Protein AF-M2SMY7-F1 (afdb_monomer_lite)

Secondary structure (DSSP, 8-state):
-HHHHHHHHHHHHHHHH--BTTB--HHHHHHHT-STT---HHHHHHHHHHHHHHHHHHHHHHHHHHHHHHHH-HHHHHHHHHHHHHH-SSGGG-SHHHHHHHHHHS-----SSSS--

Radius of gyration: 19.94 Å; chains: 1; bounding box: 42×36×54 Å

Organism: Cochliobolus sativus (strain ND90Pr / ATCC 201652) (NCBI:txid665912)

pLDDT: mean 74.32, std 12.02, range [38.72, 89.69]

Foldseek 3Di:
DVLLVVLLVVLVVVVVVADDPPDDDPSNVQVVPPDPDGDDSVRSSVVSSVCVCVVCVVVVVVVVVVVVVCVVPVVNVVVVVVLVCVQDVDPVCPDPPNVVVSVVPPDPPPPPDPPDD

Structure (mmCIF, N/CA/C/O backbone):
data_AF-M2SMY7-F1
#
_entry.id   AF-M2SMY7-F1
#
loop_
_atom_site.group_PDB
_atom_site.id
_atom_site.type_symbol
_atom_site.label_atom_id
_atom_site.label_alt_id
_atom_site.label_comp_id
_atom_site.label_asym_id
_atom_site.label_entity_id
_atom_site.label_seq_id
_atom_site.pdbx_PDB_ins_code
_atom_site.Cartn_x
_atom_site.Cartn_y
_atom_site.Cartn_z
_atom_site.occupancy
_atom_site.B_iso_or_equiv
_atom_site.auth_seq_id
_atom_site.auth_comp_id
_atom_site.auth_asym_id
_atom_site.auth_atom_id
_atom_site.pdbx_PDB_model_num
ATOM 1 N N . MET A 1 1 ? 12.663 -16.767 -5.577 1.00 52.69 1 MET A N 1
ATOM 2 C CA . MET A 1 1 ? 12.369 -17.073 -6.997 1.00 52.69 1 MET A CA 1
ATOM 3 C C . MET A 1 1 ? 10.918 -16.789 -7.395 1.00 52.69 1 MET A C 1
ATOM 5 O O . MET A 1 1 ? 10.723 -16.161 -8.422 1.00 52.69 1 MET A O 1
ATOM 9 N N . GLN A 1 2 ? 9.895 -17.175 -6.614 1.00 60.94 2 GLN A N 1
ATOM 10 C CA . GLN A 1 2 ? 8.481 -17.024 -7.023 1.00 60.94 2 GLN A CA 1
ATOM 11 C C . GLN A 1 2 ? 8.014 -15.564 -7.227 1.00 60.94 2 GLN A C 1
ATOM 13 O O . GLN A 1 2 ? 7.256 -15.292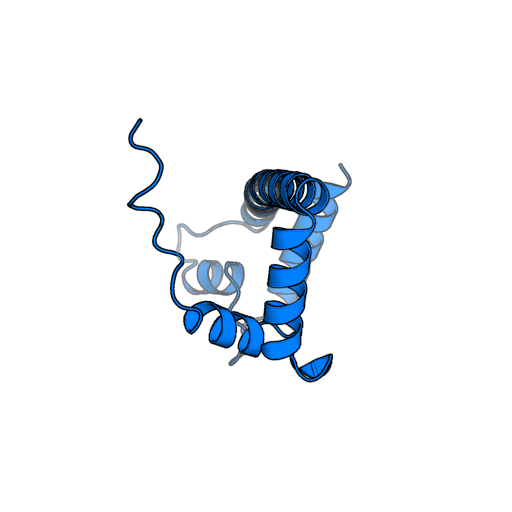 -8.152 1.00 60.94 2 GLN A O 1
ATOM 18 N N . HIS A 1 3 ? 8.504 -14.613 -6.422 1.00 62.19 3 HIS A N 1
ATOM 19 C CA . HIS A 1 3 ? 8.121 -13.197 -6.533 1.00 62.19 3 HIS A CA 1
ATOM 20 C C . HIS A 1 3 ? 8.672 -12.490 -7.782 1.00 62.19 3 HIS A C 1
ATOM 22 O O . HIS A 1 3 ? 7.976 -11.647 -8.339 1.00 62.19 3 HIS A O 1
ATOM 28 N N . ILE A 1 4 ? 9.868 -12.868 -8.249 1.00 69.56 4 ILE A N 1
ATOM 29 C CA . ILE A 1 4 ? 10.507 -12.275 -9.439 1.00 69.56 4 ILE A CA 1
ATOM 30 C C . ILE A 1 4 ? 9.758 -12.695 -10.712 1.00 69.56 4 ILE A C 1
ATOM 32 O O . ILE A 1 4 ? 9.469 -11.871 -11.574 1.00 69.56 4 ILE A O 1
ATOM 36 N N . ASN A 1 5 ? 9.346 -13.962 -10.796 1.00 74.19 5 ASN A N 1
ATOM 37 C CA . ASN A 1 5 ? 8.578 -14.447 -11.945 1.00 74.19 5 ASN A CA 1
ATOM 38 C C . ASN A 1 5 ? 7.194 -13.782 -12.031 1.00 74.19 5 ASN A C 1
ATOM 40 O O . ASN A 1 5 ? 6.736 -13.447 -13.118 1.00 74.19 5 ASN A O 1
ATOM 44 N N . LEU A 1 6 ? 6.541 -13.542 -10.888 1.00 76.06 6 LEU A N 1
ATOM 45 C CA . LEU A 1 6 ? 5.250 -12.847 -10.837 1.00 76.06 6 LEU A CA 1
ATOM 46 C C . LEU A 1 6 ? 5.367 -11.359 -11.197 1.00 76.06 6 LEU A C 1
ATOM 48 O O . LEU A 1 6 ? 4.448 -10.807 -11.805 1.00 76.06 6 LEU A O 1
ATOM 52 N N . SER A 1 7 ? 6.463 -10.690 -10.821 1.00 76.38 7 SER A N 1
ATOM 53 C CA . SER A 1 7 ? 6.705 -9.304 -11.233 1.00 76.38 7 SER A CA 1
ATOM 54 C C . SER A 1 7 ? 6.986 -9.211 -12.731 1.00 76.38 7 SER A C 1
ATOM 56 O O . SER A 1 7 ? 6.405 -8.348 -13.387 1.00 76.38 7 SER A O 1
ATOM 58 N N . ALA A 1 8 ? 7.771 -10.141 -13.283 1.00 80.19 8 ALA A N 1
ATOM 59 C CA . ALA A 1 8 ? 8.037 -10.211 -14.717 1.00 80.19 8 ALA A CA 1
ATOM 60 C C . ALA A 1 8 ? 6.762 -10.480 -15.532 1.00 80.19 8 ALA A C 1
ATOM 62 O O . ALA A 1 8 ? 6.457 -9.763 -16.484 1.00 80.19 8 ALA A O 1
ATOM 63 N N . GLU A 1 9 ? 5.925 -11.424 -15.092 1.00 82.81 9 GLU A N 1
ATOM 64 C CA . GLU A 1 9 ? 4.642 -11.712 -15.742 1.00 82.81 9 GLU A CA 1
ATOM 65 C C . GLU A 1 9 ? 3.722 -10.477 -15.782 1.00 82.81 9 GLU A C 1
ATOM 67 O O . GLU A 1 9 ? 3.039 -10.231 -16.779 1.00 82.81 9 GLU A O 1
ATOM 72 N N . LYS A 1 10 ? 3.709 -9.664 -14.718 1.00 79.56 10 LYS A N 1
ATOM 73 C CA . LYS A 1 10 ? 2.937 -8.412 -14.680 1.00 79.56 10 LYS A CA 1
ATOM 74 C C . LYS A 1 10 ? 3.485 -7.365 -15.648 1.00 79.56 10 LYS A C 1
ATOM 76 O O . LYS A 1 10 ? 2.683 -6.716 -16.317 1.00 79.56 10 LYS A O 1
ATOM 81 N N . VAL A 1 11 ? 4.809 -7.225 -15.755 1.00 81.56 11 VAL A N 1
ATOM 82 C CA . VAL A 1 11 ? 5.452 -6.329 -16.732 1.00 81.56 11 VAL A CA 1
ATOM 83 C C . VAL A 1 11 ? 5.084 -6.752 -18.152 1.00 81.56 11 VAL A C 1
ATOM 85 O O . VAL A 1 11 ? 4.581 -5.931 -18.916 1.00 81.56 11 VAL A O 1
ATOM 88 N N . HIS A 1 12 ? 5.208 -8.038 -18.487 1.00 83.31 12 HIS A N 1
ATOM 89 C CA . HIS A 1 12 ? 4.820 -8.541 -19.805 1.00 83.31 12 HIS A CA 1
ATOM 90 C C . HIS A 1 12 ? 3.334 -8.342 -20.112 1.00 83.31 12 HIS A C 1
ATOM 92 O O . HIS A 1 12 ? 2.994 -7.963 -21.229 1.00 83.31 12 HIS A O 1
ATOM 98 N N . LYS A 1 13 ? 2.436 -8.547 -19.140 1.00 82.06 13 LYS A N 1
ATOM 99 C CA . LYS A 1 13 ? 1.000 -8.270 -19.323 1.00 82.06 13 LYS A CA 1
ATOM 100 C C . LYS A 1 13 ? 0.728 -6.790 -19.586 1.00 82.06 13 LYS A C 1
ATOM 102 O O . LYS A 1 13 ? -0.100 -6.479 -20.437 1.00 82.06 13 LYS A O 1
ATOM 107 N N . CYS A 1 14 ? 1.418 -5.889 -18.887 1.00 75.31 14 CYS A N 1
ATOM 108 C CA . CYS A 1 14 ? 1.326 -4.449 -19.136 1.00 75.31 14 CYS A CA 1
ATOM 109 C C . CYS A 1 14 ? 1.834 -4.084 -20.536 1.00 75.31 14 CYS A C 1
ATOM 111 O O . CYS A 1 14 ? 1.150 -3.363 -21.257 1.00 75.31 14 CYS A O 1
ATOM 113 N N . LEU A 1 15 ? 2.975 -4.640 -20.948 1.00 78.69 15 LEU A N 1
ATOM 114 C CA . LEU A 1 15 ? 3.544 -4.444 -22.284 1.00 78.69 15 LEU A CA 1
ATOM 115 C C . LEU A 1 15 ? 2.614 -4.960 -23.391 1.00 78.69 15 LEU A C 1
ATOM 117 O O . LEU A 1 15 ? 2.361 -4.258 -24.366 1.00 78.69 15 LEU A O 1
ATOM 121 N N . ALA A 1 16 ? 2.063 -6.164 -23.221 1.00 80.75 16 ALA A N 1
ATOM 122 C CA . ALA A 1 16 ? 1.160 -6.787 -24.185 1.00 80.75 16 ALA A CA 1
ATOM 123 C C . ALA A 1 16 ? -0.193 -6.064 -24.298 1.00 80.75 16 ALA A C 1
ATOM 125 O O . ALA A 1 16 ? -0.818 -6.096 -25.356 1.00 80.75 16 ALA A O 1
ATOM 126 N N . ALA A 1 17 ? -0.653 -5.408 -23.226 1.00 75.25 17 ALA A N 1
ATOM 127 C CA . ALA A 1 17 ? -1.888 -4.625 -23.233 1.00 75.25 17 ALA A CA 1
ATOM 128 C C . ALA A 1 17 ? -1.779 -3.326 -24.056 1.00 75.25 17 ALA A C 1
ATOM 130 O O . ALA A 1 17 ? -2.815 -2.784 -24.456 1.00 75.25 17 ALA A O 1
ATOM 131 N N . GLY A 1 18 ? -0.551 -2.861 -24.321 1.00 69.38 18 GLY A N 1
ATOM 132 C CA . GLY A 1 18 ? -0.258 -1.676 -25.121 1.00 69.38 18 GLY A CA 1
ATOM 133 C C . GLY A 1 18 ? -0.790 -0.371 -24.523 1.00 69.38 18 GLY A C 1
ATOM 134 O O . GLY A 1 18 ? -1.280 -0.309 -23.394 1.00 69.38 18 GLY A O 1
ATOM 135 N N . GLU A 1 19 ? -0.697 0.704 -25.303 1.00 67.81 19 GLU A N 1
ATOM 136 C CA . GLU A 1 19 ? -1.199 2.011 -24.895 1.00 67.81 19 GLU A CA 1
ATOM 137 C C . GLU A 1 19 ? -2.729 2.077 -25.001 1.00 67.81 19 GLU A C 1
ATOM 139 O O . GLU A 1 19 ? -3.301 2.039 -26.090 1.00 67.81 19 GLU A O 1
ATOM 144 N N . GLN A 1 20 ? -3.405 2.216 -23.859 1.00 68.31 20 GLN A N 1
ATOM 145 C CA . GLN A 1 20 ? -4.861 2.320 -23.797 1.00 68.31 20 GLN A CA 1
ATOM 146 C C . GLN A 1 20 ? -5.293 3.725 -23.369 1.00 68.31 20 GLN A C 1
ATOM 148 O O . GLN A 1 20 ? -4.785 4.280 -22.395 1.00 68.31 20 GLN A O 1
ATOM 153 N N . ARG A 1 21 ? -6.307 4.282 -24.049 1.00 60.97 21 ARG A N 1
ATOM 154 C CA . ARG A 1 21 ? -6.814 5.658 -23.844 1.00 60.97 21 ARG A CA 1
ATOM 155 C C . ARG A 1 21 ? -7.246 5.978 -22.402 1.00 60.97 21 ARG A C 1
ATOM 157 O O . ARG A 1 21 ? -7.267 7.143 -22.025 1.00 60.97 21 ARG A O 1
ATOM 164 N N . HIS A 1 22 ? -7.573 4.959 -21.604 1.00 62.75 22 HIS A N 1
ATOM 165 C CA . HIS A 1 22 ? -8.012 5.090 -20.207 1.00 62.75 22 HIS A CA 1
ATOM 166 C C . HIS A 1 22 ? -7.169 4.288 -19.204 1.00 62.75 22 HIS A C 1
ATOM 168 O O . HIS A 1 22 ? -7.535 4.197 -18.036 1.00 62.75 22 HIS A O 1
ATOM 174 N N . ARG A 1 23 ? -6.044 3.709 -19.637 1.00 61.41 23 ARG A N 1
ATOM 175 C CA . ARG A 1 23 ? -5.135 2.955 -18.770 1.00 61.41 23 ARG A CA 1
ATOM 176 C C . ARG A 1 23 ? -3.703 3.289 -19.161 1.00 61.41 23 ARG A C 1
ATOM 178 O O . ARG A 1 23 ? -3.120 2.645 -20.027 1.00 61.41 23 ARG A O 1
ATOM 185 N N . SER A 1 24 ? -3.153 4.308 -18.513 1.00 64.81 24 SER A N 1
ATOM 186 C CA . SER A 1 24 ? -1.722 4.579 -18.518 1.00 64.81 24 SER A CA 1
ATOM 187 C C . SER A 1 24 ? -1.149 4.110 -17.185 1.00 64.81 24 SER A C 1
ATOM 189 O O . SER A 1 24 ? -1.415 4.682 -16.130 1.00 64.81 24 SER A O 1
ATOM 191 N N . ASP A 1 25 ? -0.416 3.003 -17.222 1.00 72.19 25 ASP A N 1
ATOM 192 C CA . ASP A 1 25 ? 0.367 2.561 -16.073 1.00 72.19 25 ASP A CA 1
ATOM 193 C C . ASP A 1 25 ? 1.783 3.157 -16.124 1.00 72.19 25 ASP A C 1
ATOM 195 O O . ASP A 1 25 ? 2.203 3.756 -17.117 1.00 72.19 25 ASP A O 1
ATOM 199 N N . PHE A 1 26 ? 2.514 3.021 -15.018 1.00 75.62 26 PHE A N 1
ATOM 200 C CA . PHE A 1 26 ? 3.883 3.518 -14.872 1.00 75.62 26 PHE A CA 1
ATOM 201 C C . PHE A 1 26 ? 4.805 3.058 -16.015 1.00 75.62 26 PHE A C 1
ATOM 203 O O . PHE A 1 26 ? 5.561 3.857 -16.565 1.00 75.62 26 PHE A O 1
ATOM 210 N N . TRP A 1 27 ? 4.679 1.795 -16.435 1.00 76.44 27 TRP A N 1
ATOM 211 C CA . TRP A 1 27 ? 5.455 1.224 -17.537 1.00 76.44 27 TRP A CA 1
ATOM 212 C C . TRP A 1 27 ? 5.100 1.848 -18.885 1.00 76.44 27 TRP A C 1
ATOM 214 O O . TRP A 1 27 ? 5.997 2.194 -19.647 1.00 76.44 27 TRP A O 1
ATOM 224 N N . THR A 1 28 ? 3.812 2.080 -19.150 1.00 73.56 28 THR A N 1
ATOM 225 C CA . THR A 1 28 ? 3.341 2.784 -20.352 1.00 73.56 28 THR A CA 1
ATOM 226 C C . THR A 1 28 ? 3.970 4.177 -20.446 1.00 73.56 28 THR A C 1
ATOM 228 O O . THR A 1 28 ? 4.387 4.595 -21.522 1.00 73.56 28 THR A O 1
ATOM 231 N N . TYR A 1 29 ? 4.094 4.896 -19.325 1.00 71.88 29 TYR A N 1
ATOM 232 C CA . TYR A 1 29 ? 4.742 6.212 -19.299 1.00 71.88 29 TYR A CA 1
ATOM 233 C C . TYR A 1 29 ? 6.251 6.164 -19.546 1.00 71.88 29 TYR A C 1
ATOM 235 O O . TYR A 1 29 ? 6.759 7.021 -20.271 1.00 71.88 29 TYR A O 1
ATOM 243 N N . ILE A 1 30 ? 6.950 5.177 -18.976 1.00 74.06 30 ILE A N 1
ATOM 244 C CA . ILE A 1 30 ? 8.385 4.963 -19.217 1.00 74.06 30 ILE A CA 1
ATOM 245 C C . ILE A 1 30 ? 8.639 4.663 -20.697 1.00 74.06 30 ILE A C 1
ATOM 247 O O . ILE A 1 30 ? 9.545 5.232 -21.297 1.00 74.06 30 ILE A O 1
ATOM 251 N N . LEU A 1 31 ? 7.801 3.824 -21.308 1.00 70.69 31 LEU A N 1
ATOM 252 C CA . LEU A 1 31 ? 7.951 3.419 -22.707 1.00 70.69 31 LEU A CA 1
ATOM 253 C C . LEU A 1 31 ? 7.612 4.537 -23.695 1.00 70.69 31 LEU A C 1
ATOM 255 O O . LEU A 1 31 ? 8.241 4.627 -24.743 1.00 70.69 31 LEU A O 1
ATOM 259 N N . ARG A 1 32 ? 6.659 5.416 -23.357 1.00 69.44 32 ARG A N 1
ATOM 260 C CA . ARG A 1 32 ? 6.314 6.597 -24.171 1.00 69.44 32 ARG A CA 1
ATOM 261 C C . ARG A 1 32 ? 7.465 7.595 -24.336 1.00 69.44 32 ARG A C 1
ATOM 263 O O . ARG A 1 32 ? 7.416 8.394 -25.261 1.00 69.44 32 ARG A O 1
ATOM 270 N N . HIS A 1 33 ? 8.460 7.561 -23.449 1.00 65.81 33 HIS A N 1
ATOM 271 C CA . HIS A 1 33 ? 9.627 8.455 -23.464 1.00 65.81 33 HIS A CA 1
ATOM 272 C C . HIS A 1 33 ? 10.938 7.673 -23.658 1.00 65.81 33 HIS A C 1
ATOM 274 O O . HIS A 1 33 ? 12.003 8.112 -23.225 1.00 65.81 33 HIS A O 1
ATOM 280 N N . ASN A 1 34 ? 10.852 6.482 -24.256 1.00 60.53 34 ASN A N 1
ATOM 281 C CA . ASN A 1 34 ? 11.984 5.589 -24.474 1.00 60.53 34 ASN A CA 1
ATOM 282 C C . ASN A 1 34 ? 12.782 6.007 -25.725 1.00 60.53 34 ASN A C 1
ATOM 284 O O . ASN A 1 34 ? 12.723 5.346 -26.760 1.00 60.53 34 ASN A O 1
ATOM 288 N N . ASP A 1 35 ? 13.494 7.133 -25.619 1.00 69.75 35 ASP A N 1
ATOM 289 C CA . ASP A 1 35 ? 14.550 7.544 -26.558 1.00 69.75 35 ASP A CA 1
ATOM 290 C C . ASP A 1 35 ? 15.849 6.736 -26.284 1.00 69.75 35 ASP A C 1
ATOM 292 O O . ASP A 1 35 ? 15.822 5.761 -25.535 1.00 69.75 35 ASP A O 1
ATOM 296 N N . GLU A 1 36 ? 17.016 7.144 -26.814 1.00 58.28 36 GLU A N 1
ATOM 297 C CA . GLU A 1 36 ? 18.335 6.461 -26.693 1.00 58.28 36 GLU A CA 1
ATOM 298 C C . GLU A 1 36 ? 18.820 6.127 -25.250 1.00 58.28 36 GLU A C 1
ATOM 300 O O . GLU A 1 36 ? 19.902 5.567 -25.075 1.00 58.28 36 GLU A O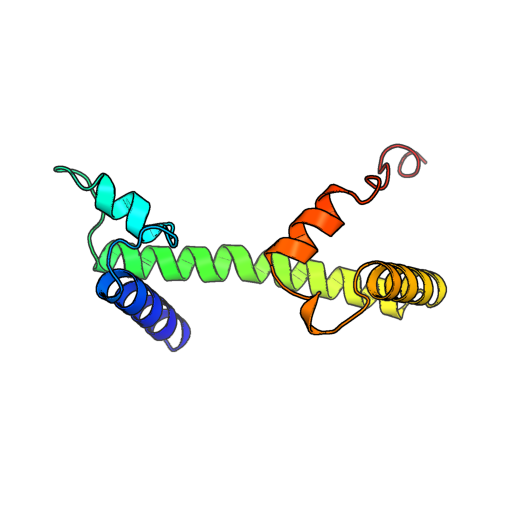 1
ATOM 305 N N . LYS A 1 37 ? 18.050 6.460 -24.204 1.00 61.31 37 LYS A N 1
ATOM 306 C CA . LYS A 1 37 ? 18.342 6.217 -22.778 1.00 61.31 37 LYS A CA 1
ATOM 307 C C . LYS A 1 37 ? 17.214 5.541 -21.984 1.00 61.31 37 LYS A C 1
ATOM 309 O O . LYS A 1 37 ? 17.244 5.607 -20.754 1.00 61.31 37 LYS A O 1
ATOM 314 N N . GLY A 1 38 ? 16.185 4.977 -22.612 1.00 65.88 38 GLY A N 1
ATOM 315 C CA . GLY A 1 38 ? 15.136 4.330 -21.822 1.00 65.88 38 GLY A CA 1
ATOM 316 C C . GLY A 1 38 ? 15.465 2.891 -21.406 1.00 65.88 38 GLY A C 1
ATOM 317 O O . GLY A 1 38 ? 16.522 2.343 -21.709 1.00 65.88 38 GLY A O 1
ATOM 318 N N . MET A 1 39 ? 14.565 2.332 -20.599 1.00 74.06 39 MET A N 1
ATOM 319 C CA . MET A 1 39 ? 14.786 1.127 -19.796 1.00 74.06 39 MET A CA 1
ATOM 320 C C . MET A 1 39 ? 14.523 -0.146 -20.610 1.00 74.06 39 MET A C 1
ATOM 322 O O . MET A 1 39 ? 13.493 -0.241 -21.285 1.00 74.06 39 MET A O 1
ATOM 326 N N . SER A 1 40 ? 15.420 -1.133 -20.532 1.00 81.44 40 SER A N 1
ATOM 327 C CA . SER A 1 40 ? 15.207 -2.441 -21.164 1.00 81.44 40 SER A CA 1
ATOM 328 C C . SER A 1 40 ? 14.113 -3.238 -20.441 1.00 81.44 40 SER A C 1
ATOM 330 O O . SER A 1 40 ? 13.811 -2.988 -19.274 1.00 81.44 40 SER A O 1
ATOM 332 N N . VAL A 1 41 ? 13.523 -4.238 -21.104 1.00 79.44 41 VAL A N 1
ATOM 333 C CA . VAL A 1 41 ? 12.512 -5.106 -20.467 1.00 79.44 41 VAL A CA 1
ATOM 334 C C . VAL A 1 41 ? 13.093 -5.818 -19.239 1.00 79.44 41 VAL A C 1
ATOM 336 O O . VAL A 1 41 ? 12.441 -5.881 -18.204 1.00 79.44 41 VAL A O 1
ATOM 339 N N . GLU A 1 42 ? 14.345 -6.265 -19.305 1.00 80.06 42 GLU A N 1
ATOM 340 C CA . GLU A 1 42 ? 15.039 -6.930 -18.193 1.00 80.06 42 GLU A CA 1
ATOM 341 C C . GLU A 1 42 ? 15.261 -5.975 -17.006 1.00 80.06 42 GLU A C 1
ATOM 343 O O . GLU A 1 42 ? 15.078 -6.346 -15.843 1.00 80.06 42 GLU A O 1
ATOM 348 N N . GLU A 1 43 ? 15.592 -4.711 -17.283 1.00 78.44 43 GLU A N 1
ATOM 349 C CA . GLU A 1 43 ? 15.693 -3.668 -16.260 1.00 78.44 43 GLU A CA 1
ATOM 350 C C . GLU A 1 43 ? 14.323 -3.332 -15.654 1.00 78.44 43 GLU A C 1
ATOM 352 O O . GLU A 1 43 ? 14.216 -3.130 -14.441 1.00 78.44 43 GLU A O 1
ATOM 357 N N . MET A 1 44 ? 13.259 -3.322 -16.464 1.00 80.69 44 MET A N 1
ATOM 358 C CA . MET A 1 44 ? 11.886 -3.140 -15.988 1.00 80.69 44 MET A CA 1
ATOM 359 C C . MET A 1 44 ? 11.464 -4.284 -15.063 1.00 80.69 44 MET A C 1
ATOM 361 O O . MET A 1 44 ? 10.892 -4.027 -14.008 1.00 80.69 44 MET A O 1
ATOM 365 N N . GLU A 1 45 ? 11.763 -5.536 -15.407 1.00 81.62 45 GLU A N 1
ATOM 366 C CA . GLU A 1 45 ? 11.456 -6.703 -14.570 1.00 81.62 45 GLU A CA 1
ATOM 367 C C . GLU A 1 45 ? 12.183 -6.654 -13.222 1.00 81.62 45 GLU A C 1
ATOM 369 O O . GLU A 1 45 ? 11.569 -6.880 -12.171 1.00 81.62 45 GLU A O 1
ATOM 374 N N . SER A 1 46 ? 13.471 -6.300 -13.244 1.00 81.50 46 SER A N 1
ATOM 375 C CA . SER A 1 46 ? 14.278 -6.117 -12.037 1.00 81.50 46 SER A CA 1
ATOM 376 C C . SER A 1 46 ? 13.696 -5.015 -11.143 1.00 81.50 46 SER A C 1
ATOM 378 O O . SER A 1 46 ? 13.387 -5.252 -9.969 1.00 81.50 46 SER A O 1
ATOM 380 N N . ASN A 1 47 ? 13.423 -3.837 -11.713 1.00 80.81 47 ASN A N 1
ATOM 381 C CA . ASN A 1 47 ? 12.868 -2.696 -10.984 1.00 80.81 47 ASN A CA 1
ATOM 382 C C . ASN A 1 47 ? 11.429 -2.946 -10.503 1.00 80.81 47 ASN A C 1
ATOM 384 O O . ASN A 1 47 ? 11.056 -2.504 -9.417 1.00 80.81 47 ASN A O 1
ATOM 388 N N . ALA A 1 48 ? 10.622 -3.704 -11.252 1.00 80.56 48 ALA A N 1
ATOM 389 C CA . ALA A 1 48 ? 9.270 -4.090 -10.850 1.00 80.56 48 ALA A CA 1
ATOM 390 C C . ALA A 1 48 ? 9.270 -4.873 -9.538 1.00 80.56 48 ALA A C 1
ATOM 392 O O . ALA A 1 48 ? 8.431 -4.624 -8.670 1.00 80.56 48 ALA A O 1
ATOM 393 N N . SER A 1 49 ? 10.210 -5.808 -9.385 1.00 79.81 49 SER A N 1
ATOM 394 C CA . SER A 1 49 ? 10.338 -6.589 -8.156 1.00 79.81 49 SER A CA 1
ATOM 395 C C . SER A 1 49 ? 10.655 -5.690 -6.955 1.00 79.81 49 SER A C 1
ATOM 397 O O . SER A 1 49 ? 10.023 -5.825 -5.906 1.00 79.81 49 SER A O 1
ATOM 399 N N . LEU A 1 50 ? 11.540 -4.705 -7.145 1.00 79.00 50 LEU A N 1
ATOM 400 C CA . LEU A 1 50 ? 11.912 -3.736 -6.119 1.00 79.00 50 LEU A CA 1
ATOM 401 C C . LEU A 1 50 ? 10.731 -2.845 -5.720 1.00 79.00 50 LEU A C 1
ATOM 403 O O . LEU A 1 50 ? 10.491 -2.663 -4.531 1.00 79.00 50 LEU A O 1
ATOM 407 N N . PHE A 1 51 ? 9.960 -2.331 -6.682 1.00 77.06 51 PHE A N 1
ATOM 408 C CA . PHE A 1 51 ? 8.783 -1.506 -6.385 1.00 77.06 51 PHE A CA 1
ATOM 409 C C . PHE A 1 51 ? 7.686 -2.285 -5.662 1.00 77.06 51 PHE A C 1
ATOM 411 O O . PHE A 1 51 ? 7.087 -1.775 -4.717 1.00 77.06 51 PHE A O 1
ATOM 418 N N . ILE A 1 52 ? 7.428 -3.526 -6.084 1.00 76.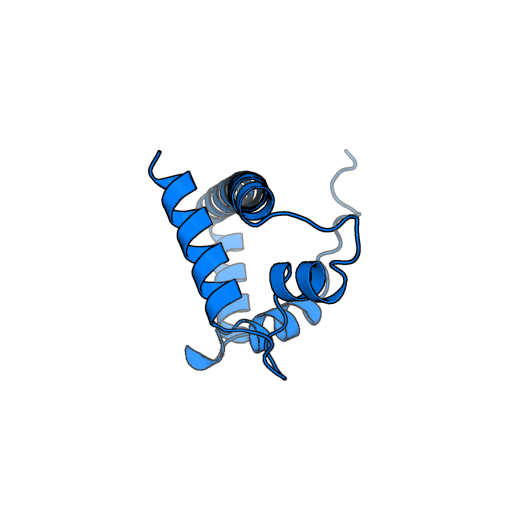94 52 ILE A N 1
ATOM 419 C CA . ILE A 1 52 ? 6.415 -4.372 -5.447 1.00 76.94 52 ILE A CA 1
ATOM 420 C C . ILE A 1 52 ? 6.812 -4.662 -4.000 1.00 76.94 52 ILE A C 1
ATOM 422 O O . ILE A 1 52 ? 5.973 -4.533 -3.112 1.00 76.94 52 ILE A O 1
ATOM 426 N N . ILE A 1 53 ? 8.070 -5.021 -3.745 1.00 74.56 53 ILE A N 1
ATOM 427 C CA . ILE A 1 53 ? 8.549 -5.327 -2.391 1.00 74.56 53 ILE A CA 1
ATOM 428 C C . ILE A 1 53 ? 8.602 -4.053 -1.538 1.00 74.56 53 ILE A C 1
ATOM 430 O O . ILE A 1 53 ? 7.974 -4.004 -0.484 1.00 74.56 53 ILE A O 1
ATOM 434 N N . GLY A 1 54 ? 9.270 -3.003 -2.022 1.00 74.12 54 GLY A N 1
ATOM 435 C CA . GLY A 1 54 ? 9.485 -1.764 -1.271 1.00 74.12 54 GLY A CA 1
ATOM 436 C C . GLY A 1 54 ? 8.197 -1.012 -0.925 1.00 74.12 54 GLY A C 1
ATOM 437 O O . GLY A 1 54 ? 8.116 -0.410 0.145 1.00 74.12 54 GLY A O 1
ATOM 438 N N . GLY A 1 55 ? 7.179 -1.083 -1.789 1.00 66.19 55 GLY A N 1
ATOM 439 C CA . GLY A 1 55 ? 5.854 -0.534 -1.496 1.00 66.19 55 GLY A CA 1
ATOM 440 C C . GLY A 1 55 ? 5.036 -1.423 -0.558 1.00 66.19 55 GLY A C 1
ATOM 441 O O . GLY A 1 55 ? 4.416 -0.934 0.378 1.00 66.19 55 GLY A O 1
ATOM 442 N N . SER A 1 56 ? 5.052 -2.742 -0.763 1.00 72.19 56 SER A N 1
ATOM 443 C CA . SER A 1 56 ? 4.160 -3.635 -0.012 1.00 72.19 56 SER A CA 1
ATOM 444 C C . SER A 1 56 ? 4.613 -3.923 1.415 1.00 72.19 56 SER A C 1
ATOM 446 O O . SER A 1 56 ? 3.763 -4.027 2.294 1.00 72.19 56 SER A O 1
ATOM 448 N N . GLU A 1 57 ? 5.914 -4.053 1.678 1.00 74.62 57 GLU A N 1
ATOM 449 C CA . GLU A 1 57 ? 6.410 -4.443 3.004 1.00 74.62 57 GLU A CA 1
ATOM 450 C C . GLU A 1 57 ? 6.149 -3.355 4.057 1.00 74.62 57 GLU A C 1
ATOM 452 O O . GLU A 1 57 ? 5.659 -3.641 5.157 1.00 74.62 57 GLU A O 1
ATOM 457 N N . SER A 1 58 ? 6.403 -2.095 3.691 1.00 77.12 58 SER A N 1
ATOM 458 C CA . SER A 1 58 ? 6.168 -0.931 4.552 1.00 77.12 58 SER A CA 1
ATOM 459 C C . SER A 1 58 ? 4.674 -0.740 4.837 1.00 77.12 58 SER A C 1
ATOM 461 O O . SER A 1 58 ? 4.276 -0.614 5.999 1.00 77.12 58 SER A O 1
ATOM 463 N N . ASP A 1 59 ? 3.837 -0.804 3.797 1.00 76.69 59 ASP A N 1
ATOM 464 C CA . ASP A 1 59 ? 2.384 -0.643 3.917 1.00 76.69 59 ASP A CA 1
ATOM 465 C C . ASP A 1 59 ? 1.746 -1.799 4.698 1.00 76.69 59 ASP A C 1
ATOM 467 O O . ASP A 1 59 ? 0.900 -1.577 5.566 1.00 76.69 59 ASP A O 1
ATOM 471 N N . ALA A 1 60 ? 2.178 -3.041 4.454 1.00 76.00 60 ALA A N 1
ATOM 472 C CA . ALA A 1 60 ? 1.687 -4.210 5.178 1.00 76.00 60 ALA A CA 1
ATOM 473 C C . ALA A 1 60 ? 2.038 -4.138 6.668 1.00 76.00 60 ALA A C 1
ATOM 475 O O . ALA A 1 60 ? 1.196 -4.439 7.515 1.00 76.00 60 ALA A O 1
ATOM 476 N N . THR A 1 61 ? 3.253 -3.699 7.004 1.00 81.38 61 THR A N 1
ATOM 477 C CA . THR A 1 61 ? 3.674 -3.523 8.400 1.00 81.38 61 THR A CA 1
ATOM 478 C C . THR A 1 61 ? 2.842 -2.449 9.096 1.00 81.38 61 THR A C 1
ATOM 480 O O . THR A 1 61 ? 2.353 -2.670 10.208 1.00 81.38 61 THR A O 1
ATOM 483 N N . ALA A 1 62 ? 2.614 -1.313 8.431 1.00 81.25 62 ALA A N 1
ATOM 484 C CA . ALA A 1 62 ? 1.762 -0.251 8.951 1.00 81.25 62 ALA A CA 1
ATOM 485 C C . ALA A 1 62 ? 0.317 -0.733 9.167 1.00 81.25 62 ALA A C 1
ATOM 487 O O . ALA A 1 62 ? -0.240 -0.536 10.248 1.00 81.25 62 ALA A O 1
ATOM 488 N N . LEU A 1 63 ? -0.271 -1.430 8.189 1.00 83.12 63 LEU A N 1
ATOM 489 C CA . LEU A 1 63 ? -1.618 -2.000 8.293 1.00 83.12 63 LEU A CA 1
ATOM 490 C C . LEU A 1 63 ? -1.729 -3.015 9.434 1.00 83.12 63 LEU A C 1
ATOM 492 O O . LEU A 1 63 ? -2.696 -2.978 10.194 1.00 83.12 63 LEU A O 1
ATOM 496 N N . CYS A 1 64 ? -0.730 -3.880 9.605 1.00 85.19 64 CYS A N 1
ATOM 497 C CA . CYS A 1 64 ? -0.666 -4.805 10.734 1.00 85.19 64 CYS A CA 1
ATOM 498 C C . CYS A 1 64 ? -0.631 -4.058 12.074 1.00 85.19 64 CYS A C 1
ATOM 500 O O . CYS A 1 64 ? -1.363 -4.421 12.997 1.00 85.19 64 CYS A O 1
ATOM 502 N N . GLY A 1 65 ? 0.168 -2.992 12.178 1.00 86.50 65 GLY A N 1
ATOM 503 C CA . GLY A 1 65 ? 0.220 -2.137 13.365 1.00 86.50 65 GLY A CA 1
ATOM 504 C C . GLY A 1 65 ? -1.121 -1.460 13.664 1.00 86.50 65 GLY A C 1
ATOM 505 O O . GLY A 1 65 ? -1.595 -1.494 14.800 1.00 86.50 65 GLY A O 1
ATOM 506 N N . ILE A 1 66 ? -1.776 -0.911 12.639 1.00 87.38 66 ILE A N 1
ATOM 507 C CA . ILE A 1 66 ? -3.104 -0.296 12.754 1.00 87.38 66 ILE A CA 1
ATOM 508 C C . ILE A 1 66 ? -4.131 -1.330 13.224 1.00 87.38 66 ILE A C 1
ATOM 510 O O . ILE A 1 66 ? -4.837 -1.088 14.201 1.00 87.38 66 ILE A O 1
ATOM 514 N N . MET A 1 67 ? -4.186 -2.506 12.594 1.00 88.31 67 MET A N 1
ATOM 515 C CA . MET A 1 67 ? -5.116 -3.572 12.977 1.00 88.31 67 MET A CA 1
ATOM 516 C C . MET A 1 67 ? -4.882 -4.054 14.406 1.00 88.31 67 MET A C 1
ATOM 518 O O . MET A 1 67 ? -5.839 -4.250 15.155 1.00 88.31 67 MET A O 1
ATOM 522 N N . TYR A 1 68 ? -3.624 -4.186 14.820 1.00 89.69 68 TYR A N 1
ATOM 523 C CA . TYR A 1 68 ? -3.280 -4.522 16.197 1.00 89.69 68 TYR A CA 1
ATOM 524 C C . TYR A 1 68 ? -3.819 -3.487 17.196 1.00 89.69 68 TYR A C 1
ATOM 526 O O . TYR A 1 68 ? -4.430 -3.854 18.203 1.00 89.69 68 TYR A O 1
ATOM 534 N N . LEU A 1 69 ? -3.636 -2.193 16.911 1.00 89.12 69 LEU A N 1
ATOM 535 C CA . LEU A 1 69 ? -4.130 -1.109 17.764 1.00 89.12 69 LEU A CA 1
ATOM 536 C C . LEU A 1 69 ? -5.662 -1.033 17.782 1.00 89.12 69 LEU A C 1
ATOM 538 O O . LEU A 1 69 ? -6.237 -0.794 18.843 1.00 89.12 69 LEU A O 1
ATOM 542 N N . LEU A 1 70 ? -6.327 -1.273 16.651 1.00 89.50 70 LEU A N 1
ATOM 543 C CA . LEU A 1 70 ? -7.789 -1.296 16.559 1.00 89.50 70 LEU A CA 1
ATOM 544 C C . LEU A 1 70 ? -8.390 -2.451 17.362 1.00 89.50 70 LEU A C 1
ATOM 546 O O . LEU A 1 70 ? -9.325 -2.244 18.128 1.00 89.50 70 LEU A O 1
ATOM 550 N N . VAL A 1 71 ? -7.822 -3.654 17.255 1.00 88.81 71 VAL A N 1
ATOM 551 C CA . VAL A 1 71 ? -8.298 -4.823 18.014 1.00 88.81 71 VAL A CA 1
ATOM 552 C C . VAL A 1 71 ? -8.125 -4.622 19.523 1.00 88.81 71 VAL A C 1
ATOM 554 O O . VAL A 1 71 ? -8.959 -5.077 20.303 1.00 88.81 71 VAL A O 1
ATOM 557 N N . LYS A 1 72 ? -7.081 -3.903 19.952 1.00 89.38 72 LYS A N 1
ATOM 558 C CA . LYS A 1 72 ? -6.868 -3.563 21.367 1.00 89.38 72 LYS A CA 1
ATOM 559 C C . LYS A 1 72 ? -7.784 -2.464 21.906 1.00 89.38 72 LYS A C 1
ATOM 561 O O . LYS A 1 72 ? -7.912 -2.358 23.122 1.00 89.38 72 LYS A O 1
ATOM 566 N N . ASN A 1 73 ? -8.412 -1.669 21.039 1.00 89.50 73 ASN A N 1
ATOM 567 C CA . ASN A 1 73 ? -9.261 -0.540 21.419 1.00 89.50 73 ASN A CA 1
ATOM 568 C C . ASN A 1 73 ? -10.656 -0.694 20.787 1.00 89.50 73 ASN A C 1
ATOM 570 O O . ASN A 1 73 ? -10.908 -0.156 19.704 1.00 89.50 73 ASN A O 1
ATOM 574 N N . PRO A 1 74 ? -11.585 -1.409 21.454 1.00 88.88 74 PRO A N 1
ATOM 575 C CA . PRO A 1 74 ? -12.909 -1.712 20.909 1.00 88.88 74 PRO A CA 1
ATOM 576 C C . PRO A 1 74 ? -13.711 -0.476 20.487 1.00 88.88 74 PRO A C 1
ATOM 578 O O . PRO A 1 74 ? -14.429 -0.528 19.492 1.00 88.88 74 PRO A O 1
ATOM 581 N N . GLU A 1 75 ? -13.564 0.640 21.203 1.00 89.62 75 GLU A N 1
ATOM 582 C CA . GLU A 1 75 ? -14.212 1.916 20.878 1.00 89.62 75 GLU A CA 1
ATOM 583 C C . GLU A 1 75 ? -13.740 2.465 19.521 1.00 89.62 75 GLU A C 1
ATOM 585 O O . GLU A 1 75 ? -14.553 2.778 18.649 1.00 89.62 75 GLU A O 1
ATOM 590 N N . SER A 1 76 ? -12.424 2.491 19.292 1.00 86.19 76 SER A N 1
ATOM 591 C CA . SER A 1 76 ? -11.834 2.918 18.018 1.00 86.19 76 SER A CA 1
ATOM 592 C C . SER A 1 76 ? -12.253 2.010 16.859 1.00 86.19 76 SER A C 1
ATOM 594 O O . SER A 1 76 ? -12.546 2.498 15.768 1.00 86.19 76 SER A O 1
ATOM 596 N N . MET A 1 77 ? -12.339 0.696 17.091 1.00 87.69 77 MET A N 1
ATOM 597 C CA . MET A 1 77 ? -12.811 -0.266 16.089 1.00 87.69 77 MET A CA 1
ATOM 598 C C . MET A 1 77 ? -14.292 -0.060 15.737 1.00 87.69 77 MET A C 1
ATOM 600 O O . MET A 1 77 ? -14.669 -0.131 14.566 1.00 87.69 77 MET A O 1
ATOM 604 N N . GLN A 1 78 ? -15.141 0.223 16.730 1.00 88.69 78 GLN A N 1
ATOM 605 C CA . GLN A 1 78 ? -16.557 0.524 16.503 1.00 88.69 78 GLN A CA 1
ATOM 606 C C . GLN A 1 78 ? -16.738 1.809 15.694 1.00 88.69 78 GLN A C 1
ATOM 608 O O . GLN A 1 78 ? -17.530 1.818 14.750 1.00 88.69 78 GLN A O 1
ATOM 613 N N . LYS A 1 79 ? -15.972 2.858 16.015 1.00 87.06 79 LYS A N 1
ATOM 614 C CA . LYS A 1 79 ? -15.980 4.116 15.263 1.00 87.06 79 LYS A CA 1
ATOM 615 C C . LYS A 1 79 ? -15.557 3.905 13.811 1.00 87.06 79 LYS A C 1
ATOM 617 O O . LYS A 1 79 ? -16.308 4.257 12.910 1.00 87.06 79 LYS A O 1
ATOM 622 N N . LEU A 1 80 ? -14.429 3.227 13.582 1.00 85.75 80 LEU A N 1
ATOM 623 C CA . LEU A 1 80 ? -13.957 2.920 12.229 1.00 85.75 80 LEU A CA 1
ATOM 624 C C . LEU A 1 80 ? -14.999 2.129 11.424 1.00 85.75 80 LEU A C 1
ATOM 626 O O . LEU A 1 80 ? -15.240 2.417 10.254 1.00 85.75 80 LEU A O 1
ATOM 630 N N . ARG A 1 81 ? -15.649 1.139 12.047 1.00 85.88 81 ARG A N 1
ATOM 631 C CA . ARG A 1 81 ? -16.712 0.362 11.396 1.00 85.88 81 ARG A CA 1
ATOM 632 C C . ARG A 1 81 ? -17.905 1.238 11.015 1.00 85.88 81 ARG A C 1
ATOM 634 O O . ARG A 1 81 ? -18.459 1.051 9.931 1.00 85.88 81 ARG A O 1
ATOM 641 N N . ALA A 1 82 ? -18.310 2.153 11.893 1.00 86.75 82 ALA A N 1
ATOM 642 C CA . ALA A 1 82 ? -19.385 3.098 11.612 1.00 86.75 82 ALA A CA 1
ATOM 643 C C . ALA A 1 82 ? -19.014 4.019 10.441 1.00 86.75 82 ALA A C 1
ATOM 645 O O . ALA A 1 82 ? -19.805 4.143 9.510 1.00 86.75 82 ALA A O 1
ATOM 646 N N . ASP A 1 83 ? -17.793 4.559 10.434 1.00 83.75 83 ASP A N 1
ATOM 647 C CA . ASP A 1 83 ? -17.298 5.454 9.384 1.00 83.75 83 ASP A CA 1
ATOM 648 C C . ASP A 1 83 ? -17.258 4.757 8.012 1.00 83.75 83 ASP A C 1
ATOM 650 O O . ASP A 1 83 ? -17.750 5.299 7.023 1.00 83.75 83 ASP A O 1
ATOM 654 N N . ILE A 1 84 ? -16.748 3.520 7.947 1.00 83.50 84 ILE A N 1
ATOM 655 C CA . ILE A 1 84 ? -16.716 2.728 6.704 1.00 83.50 84 ILE A CA 1
ATOM 656 C C . ILE A 1 84 ? -18.134 2.433 6.203 1.00 83.50 84 ILE A C 1
ATOM 658 O O . ILE A 1 84 ? -18.415 2.589 5.016 1.00 83.50 84 ILE A O 1
ATOM 662 N N . THR A 1 85 ? -19.034 2.023 7.103 1.00 84.38 85 THR A N 1
ATOM 663 C CA . THR A 1 85 ? -20.420 1.678 6.743 1.00 84.38 85 THR A CA 1
ATOM 664 C C . THR A 1 85 ? -21.209 2.913 6.297 1.00 84.38 85 THR A C 1
ATOM 666 O O . THR A 1 85 ? -22.045 2.819 5.407 1.00 84.38 85 THR A O 1
ATOM 669 N N . ALA A 1 86 ? -20.935 4.083 6.879 1.00 82.62 86 ALA A N 1
ATOM 670 C CA . ALA A 1 86 ? -21.541 5.343 6.459 1.00 82.62 86 ALA A CA 1
ATOM 671 C C . ALA A 1 86 ? -21.009 5.817 5.095 1.00 82.62 86 ALA A C 1
ATOM 673 O O . ALA A 1 86 ? -21.766 6.367 4.299 1.00 82.62 86 ALA A O 1
ATOM 674 N N . ALA A 1 87 ? -19.723 5.588 4.812 1.00 78.69 87 ALA A N 1
ATOM 675 C CA . ALA A 1 87 ? -19.091 5.983 3.555 1.00 78.69 87 ALA A CA 1
ATOM 676 C C . ALA A 1 87 ? -19.397 5.035 2.380 1.00 78.69 87 ALA A C 1
ATOM 678 O O . ALA A 1 87 ? -19.280 5.442 1.226 1.00 78.69 87 ALA A O 1
ATOM 679 N N . SER A 1 88 ? -19.761 3.777 2.654 1.00 79.31 88 SER A N 1
ATOM 680 C CA . SER A 1 88 ? -20.038 2.753 1.637 1.00 79.31 88 SER A CA 1
ATOM 681 C C . SER A 1 88 ? -21.394 2.108 1.905 1.00 79.31 88 SER A C 1
ATOM 683 O O . SER A 1 88 ? -21.524 1.246 2.772 1.00 79.31 88 SER A O 1
ATOM 685 N N . THR A 1 89 ? -22.420 2.529 1.160 1.00 76.31 89 THR A N 1
ATOM 686 C CA . THR A 1 89 ? -23.796 2.044 1.371 1.00 76.31 89 THR A CA 1
ATOM 687 C C . THR A 1 89 ? -23.996 0.665 0.737 1.00 76.31 89 THR A C 1
ATOM 689 O O . THR A 1 89 ? -24.822 -0.127 1.196 1.00 76.31 89 THR A O 1
ATOM 692 N N . LYS A 1 90 ? -23.227 0.356 -0.312 1.00 81.50 90 LYS A N 1
ATOM 693 C CA . LYS A 1 90 ? -23.225 -0.929 -1.017 1.00 81.50 90 LYS A CA 1
ATOM 694 C C . LYS A 1 90 ? -21.806 -1.454 -1.203 1.00 81.50 90 LYS A C 1
ATOM 696 O O . LYS A 1 90 ? -20.849 -0.693 -1.268 1.00 81.50 90 LYS A O 1
ATOM 701 N N . GLN A 1 91 ? -21.684 -2.767 -1.391 1.00 74.62 91 GLN A N 1
ATOM 702 C CA . GLN A 1 91 ? -20.417 -3.420 -1.746 1.00 74.62 91 GLN A CA 1
ATOM 703 C C . GLN A 1 91 ? -19.783 -2.799 -3.009 1.00 74.62 91 GLN A C 1
ATOM 705 O O . GLN A 1 91 ? -18.567 -2.679 -3.103 1.00 74.62 91 GLN A O 1
ATOM 710 N N . GLU A 1 92 ? -20.618 -2.381 -3.964 1.00 80.19 92 GLU A N 1
ATOM 711 C CA . GLU A 1 92 ? -20.228 -1.735 -5.228 1.00 80.19 92 GLU A CA 1
ATOM 712 C C . GLU A 1 92 ? -19.536 -0.374 -5.021 1.00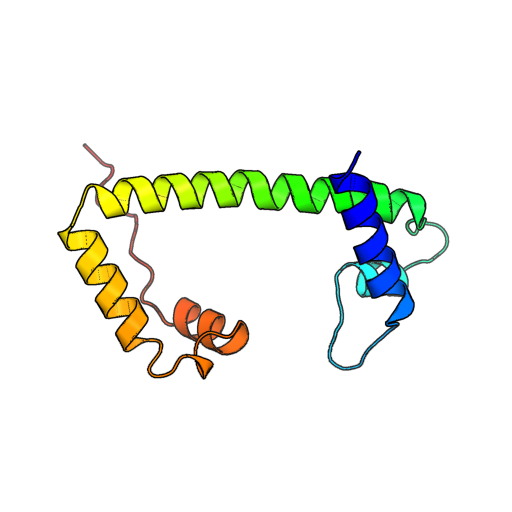 80.19 92 GLU A C 1
ATOM 714 O O . GLU A 1 92 ? -18.729 0.050 -5.855 1.00 80.19 92 GLU A O 1
ATOM 719 N N . ASP A 1 93 ? -19.798 0.279 -3.883 1.00 75.94 93 ASP A N 1
ATOM 720 C CA . ASP A 1 93 ? -19.171 1.544 -3.498 1.00 75.94 93 ASP A CA 1
ATOM 721 C C . ASP A 1 93 ? -17.736 1.339 -2.992 1.00 75.94 93 ASP A C 1
ATOM 723 O O . ASP A 1 93 ? -16.993 2.307 -2.848 1.00 75.94 93 ASP A O 1
ATOM 727 N N . ILE A 1 94 ? -17.303 0.094 -2.766 1.00 81.62 94 ILE A N 1
ATOM 728 C CA . ILE A 1 94 ? -15.922 -0.246 -2.412 1.00 81.62 94 ILE A CA 1
ATOM 729 C C . ILE A 1 94 ? -15.138 -0.485 -3.706 1.00 81.62 94 ILE A C 1
ATOM 731 O O . ILE A 1 94 ? -14.759 -1.603 -4.056 1.00 81.62 94 ILE A O 1
ATOM 735 N N . ASN A 1 95 ? -14.908 0.593 -4.450 1.00 85.50 95 ASN A N 1
ATOM 736 C CA . ASN A 1 95 ? -14.005 0.606 -5.595 1.00 85.50 95 ASN A CA 1
ATOM 737 C C . ASN A 1 95 ? -12.967 1.722 -5.444 1.00 85.50 95 ASN A C 1
ATOM 739 O O . ASN A 1 95 ? -13.098 2.614 -4.605 1.00 85.50 95 ASN A O 1
ATOM 743 N N . MET A 1 96 ? -11.905 1.659 -6.248 1.00 77.88 96 MET A N 1
ATOM 744 C CA . MET A 1 96 ? -10.770 2.575 -6.124 1.00 77.88 96 MET A CA 1
ATOM 745 C C . MET A 1 96 ? -11.191 4.048 -6.247 1.00 77.88 96 MET A C 1
ATOM 747 O O . MET A 1 96 ? -10.708 4.880 -5.489 1.00 77.88 96 MET A O 1
ATOM 751 N N . ILE A 1 97 ? -12.110 4.375 -7.158 1.00 79.38 97 ILE A N 1
ATOM 752 C CA . ILE A 1 97 ? -12.498 5.763 -7.437 1.00 79.38 97 ILE A CA 1
ATOM 753 C C . ILE A 1 97 ? -13.343 6.323 -6.293 1.00 79.38 97 ILE A C 1
ATOM 755 O O . ILE A 1 97 ? -12.994 7.356 -5.724 1.00 79.38 97 ILE A O 1
ATOM 759 N N . SER A 1 98 ? -14.429 5.639 -5.930 1.00 76.75 98 SER A N 1
ATOM 760 C CA . SER A 1 98 ? -15.312 6.074 -4.841 1.00 76.75 98 SER A CA 1
ATOM 761 C C . SER A 1 98 ? -14.574 6.132 -3.506 1.00 76.75 98 SER A C 1
ATOM 763 O O . SER A 1 98 ? -14.730 7.098 -2.765 1.00 76.75 98 SER A O 1
ATOM 765 N N . THR A 1 99 ? -13.704 5.157 -3.226 1.00 79.38 99 THR A N 1
ATOM 766 C CA . THR A 1 99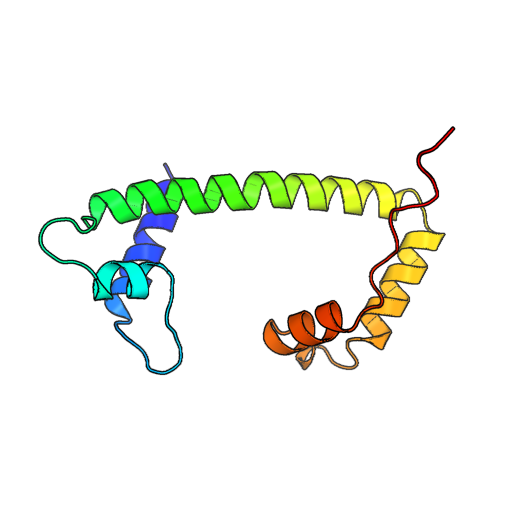 ? -12.916 5.132 -1.987 1.00 79.38 99 THR A CA 1
ATOM 767 C C . THR A 1 99 ? -11.937 6.303 -1.928 1.00 79.38 99 THR A C 1
ATOM 769 O O . THR A 1 99 ? -11.869 6.966 -0.900 1.00 79.38 99 THR A O 1
ATOM 772 N N . ILE A 1 100 ? -11.220 6.618 -3.016 1.00 77.00 100 ILE A N 1
ATOM 773 C CA . ILE A 1 100 ? -10.302 7.773 -3.055 1.00 77.00 100 ILE A CA 1
ATOM 774 C C . ILE A 1 100 ? -11.063 9.083 -2.841 1.00 77.00 100 ILE A C 1
ATOM 776 O O . ILE A 1 100 ? -10.629 9.921 -2.051 1.00 77.00 100 ILE A O 1
ATOM 780 N N . VAL A 1 101 ? -12.206 9.253 -3.513 1.00 76.69 101 VAL A N 1
ATOM 781 C CA . VAL A 1 101 ? -13.045 10.446 -3.343 1.00 76.69 101 VAL A CA 1
ATOM 782 C C . VAL A 1 101 ? -13.500 10.557 -1.890 1.00 76.69 101 VAL A C 1
ATOM 784 O O . VAL A 1 101 ? -13.300 11.600 -1.274 1.00 76.69 101 VAL A O 1
ATOM 787 N N . ASN A 1 102 ? -14.012 9.476 -1.306 1.00 75.12 102 ASN A N 1
ATOM 788 C CA . ASN A 1 102 ? -14.475 9.463 0.078 1.00 75.12 102 ASN A CA 1
ATOM 789 C C . ASN A 1 102 ? -13.346 9.765 1.071 1.00 75.12 102 ASN A C 1
ATOM 791 O O . ASN A 1 102 ? -13.530 10.591 1.960 1.00 75.12 102 ASN A O 1
ATOM 795 N N . VAL A 1 103 ? -12.165 9.165 0.894 1.00 75.38 103 VAL A N 1
ATOM 796 C CA . VAL A 1 103 ? -10.983 9.432 1.732 1.00 75.38 103 VAL A CA 1
ATOM 797 C C . VAL A 1 103 ? -10.541 10.894 1.620 1.00 75.38 103 VAL A C 1
ATOM 799 O O . VAL A 1 103 ? -10.217 11.501 2.635 1.00 75.38 103 VAL A O 1
ATOM 802 N N . SER A 1 104 ? -10.585 11.495 0.424 1.00 74.06 104 SER A N 1
ATOM 803 C CA . SER A 1 104 ? -10.221 12.909 0.220 1.00 74.06 104 SER A CA 1
ATOM 804 C C . SER A 1 104 ? -11.175 13.902 0.896 1.00 74.06 104 SER A C 1
ATOM 806 O O . SER A 1 104 ? -10.790 15.036 1.169 1.00 74.06 104 SER A O 1
ATOM 808 N N . GLN A 1 105 ? -12.414 13.478 1.155 1.00 69.88 105 GLN A N 1
ATOM 809 C CA . GLN A 1 105 ? -13.465 14.281 1.781 1.00 69.88 105 GLN A CA 1
ATOM 810 C C . GLN A 1 105 ? -13.574 14.040 3.293 1.00 69.88 105 GLN A C 1
ATOM 812 O O . GLN A 1 105 ? -14.318 14.753 3.968 1.00 69.88 105 GLN A O 1
ATOM 817 N N . GLN A 1 106 ? -12.854 13.056 3.850 1.00 65.88 106 GLN A N 1
ATOM 818 C CA . GLN A 1 106 ? -12.809 12.886 5.299 1.00 65.88 106 GLN A CA 1
ATOM 819 C C . GLN A 1 106 ? -12.064 14.072 5.927 1.00 65.88 106 GLN A C 1
ATOM 821 O O . GLN A 1 106 ? -10.962 14.398 5.476 1.00 65.88 106 GLN A O 1
ATOM 826 N N . PRO A 1 107 ? -12.622 14.716 6.970 1.00 61.84 107 PRO A N 1
ATOM 827 C CA . PRO A 1 107 ? -11.903 15.746 7.699 1.00 61.84 107 PRO A CA 1
ATOM 828 C C . PRO A 1 107 ? -10.623 15.122 8.254 1.00 61.84 107 PRO A C 1
ATOM 830 O O . PRO A 1 107 ? -10.666 14.200 9.068 1.00 61.84 107 PRO A O 1
ATOM 833 N N . THR A 1 108 ? -9.485 15.595 7.751 1.00 54.00 108 THR A N 1
ATOM 834 C CA . THR A 1 108 ? -8.151 15.151 8.138 1.00 54.00 108 THR A CA 1
ATOM 835 C C . THR A 1 108 ? -8.041 15.212 9.654 1.00 54.00 108 THR A C 1
ATOM 837 O O . THR A 1 108 ? -8.119 16.285 10.248 1.00 54.00 108 THR A O 1
ATOM 840 N N . TYR A 1 109 ? -7.889 14.050 10.293 1.00 50.84 109 TYR A N 1
ATOM 841 C CA . TYR A 1 109 ? -7.653 13.955 11.729 1.00 50.84 109 TYR A CA 1
ATOM 842 C C . TYR A 1 109 ? -6.437 14.834 12.060 1.00 50.84 109 TYR A C 1
ATOM 844 O O . TYR A 1 109 ? -5.311 14.514 11.682 1.00 50.84 109 TYR A O 1
ATOM 852 N N . HIS A 1 110 ? -6.665 15.985 12.692 1.00 43.81 110 HIS A N 1
ATOM 853 C CA . HIS A 1 110 ? -5.616 16.924 13.070 1.00 43.81 110 HIS A CA 1
ATOM 854 C C . HIS A 1 110 ? -4.648 16.247 14.054 1.00 43.81 110 HIS A C 1
ATOM 856 O O . HIS A 1 110 ? -4.894 16.203 15.256 1.00 43.81 110 HIS A O 1
ATOM 862 N N . LEU A 1 111 ? -3.528 15.721 13.555 1.00 46.84 111 LEU A N 1
ATOM 863 C CA . LEU A 1 111 ? -2.441 15.152 14.359 1.00 46.84 111 LEU A CA 1
ATOM 864 C C . LEU A 1 111 ? -1.494 16.233 14.916 1.00 46.84 111 LEU A C 1
ATOM 866 O O . LEU A 1 111 ? -0.280 16.064 14.897 1.00 46.84 111 LEU A O 1
ATOM 870 N N . THR A 1 112 ? -2.013 17.353 15.429 1.00 46.97 112 THR A N 1
ATOM 871 C CA . THR A 1 112 ? -1.160 18.430 15.975 1.00 46.97 112 THR A CA 1
ATOM 872 C C . THR A 1 112 ? -1.579 18.946 17.351 1.00 46.97 112 THR A C 1
ATOM 874 O O . THR A 1 112 ? -1.403 20.131 17.621 1.00 46.97 112 THR A O 1
ATOM 877 N N . SER A 1 113 ? -2.106 18.107 18.254 1.00 42.41 113 SER A N 1
ATOM 878 C CA . SER A 1 113 ? -2.289 18.559 19.650 1.00 42.41 113 SER A CA 1
ATOM 879 C C . SER A 1 113 ? -1.916 17.592 20.773 1.00 42.41 113 SER A C 1
ATOM 881 O O . SER A 1 113 ? -1.806 18.057 21.899 1.00 42.41 113 SER A O 1
ATOM 883 N N . ASN A 1 114 ? -1.680 16.295 20.533 1.00 40.03 114 ASN A N 1
ATOM 884 C CA . ASN A 1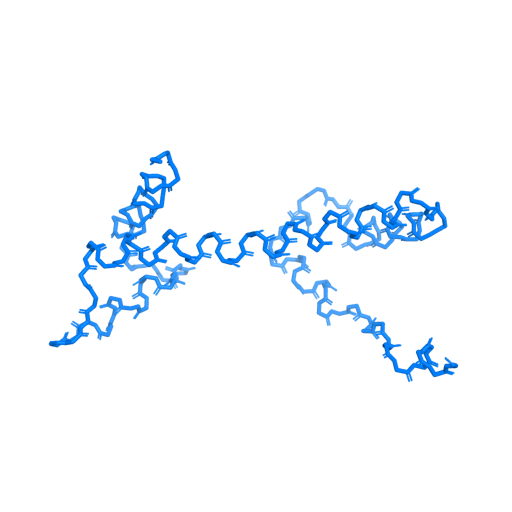 114 ? -1.584 15.324 21.643 1.00 40.03 114 ASN A CA 1
ATOM 885 C C . ASN A 1 114 ? -0.236 14.588 21.787 1.00 40.03 114 ASN A C 1
ATOM 887 O O . ASN A 1 114 ? -0.178 13.572 22.468 1.00 40.03 114 ASN A O 1
ATOM 891 N N . PHE A 1 115 ? 0.855 15.101 21.206 1.00 43.78 115 PHE A N 1
ATOM 892 C CA . PHE A 1 115 ? 2.214 14.563 21.427 1.00 43.78 115 PHE A CA 1
ATOM 893 C C . PHE A 1 115 ? 3.158 15.528 22.165 1.00 43.78 115 PHE A C 1
ATOM 895 O O . PHE A 1 115 ? 4.373 15.379 22.094 1.00 43.78 115 PHE A O 1
ATOM 902 N N . ALA A 1 116 ? 2.616 16.507 22.893 1.00 38.72 116 ALA A N 1
ATOM 903 C CA . ALA A 1 116 ? 3.389 17.349 23.801 1.00 38.72 116 ALA A CA 1
ATOM 904 C C . ALA A 1 116 ? 3.004 17.037 25.253 1.00 38.72 116 ALA A C 1
ATOM 906 O O . ALA A 1 116 ? 2.135 17.695 25.818 1.00 38.72 116 ALA A O 1
ATOM 907 N N . HIS A 1 117 ? 3.646 16.024 25.830 1.00 39.78 117 HIS A N 1
ATOM 908 C CA . HIS A 1 117 ? 3.867 15.902 27.270 1.00 39.78 117 HIS A CA 1
ATOM 909 C C . HIS A 1 117 ? 5.215 15.234 27.516 1.00 39.78 117 HIS A C 1
ATOM 911 O O . HIS A 1 117 ? 5.501 14.231 26.825 1.00 39.78 117 HIS A O 1
#

InterPro domains:
  IPR001128 Cytochrome P450 [PF00067] (9-93)
  IPR036396 Cytochrome P450 superfamily [G3DSA:1.10.630.10] (4-103)
  IPR036396 Cytochrome P450 superfamily [SSF48264] (7-94)

Sequence (117 aa):
MQHINLSAEKVHKCLAAGEQRHRSDFWTYILRHNDEKGMSVEEMESNASLFIIGGSESDATALCGIMYLLVKNPESMQKLRADITAASTKQEDINMISTIVNVSQQPTYHLTSNFAH